Protein AF-A0A949UXJ0-F1 (afdb_monomer_lite)

Sequence (116 aa):
MSQPVFTVADIRKTFLDFFASKGHTIVESSPLVPGNDPTLMFTNSGMVQFKDVFLGTDKRSYSRATSVQACLRAGGKHNDLENVGYTARHHTFFEMLGNWSFGDYFKRESLTWAWE

pLDDT: mean 93.9, std 7.7, range [50.75, 98.88]

Secondary structure (DSSP, 8-state):
-PPP---HHHHHHHHHHHHHHTTPEE-PPPPSS-SS-TT-SS--STTGGGHHHHHTSS--S-SEEEEEEEEE-EETTEE-TTTBTTBSS--SEEEEEEEEESSS--HHHHHHHHH-

Radius of gyration: 15.99 Å; chains: 1; bounding box: 35×53×35 Å

Foldseek 3Di:
DDDPDCDPVNVQVVLQVLVVVVVAAEDEADDQADPPDPLDRGAAAPCPVCVCLLVVNDDDPDQKHWYWYWHAQPDDPRHQPVVPPVDPPTDRIDIDTDIDGRPDDDDPVVVVSVVD

Structure (mmCIF, N/CA/C/O backbone):
data_AF-A0A949UXJ0-F1
#
_entry.id   AF-A0A949UXJ0-F1
#
loop_
_atom_site.group_PDB
_atom_site.id
_atom_site.type_symbol
_atom_site.label_atom_id
_atom_site.label_alt_id
_atom_site.label_comp_id
_atom_site.label_asym_id
_atom_site.label_entity_id
_atom_site.label_seq_id
_atom_site.pdbx_PDB_ins_code
_atom_site.Cartn_x
_atom_site.Cartn_y
_atom_site.Cartn_z
_atom_site.occupancy
_atom_site.B_iso_or_equiv
_atom_site.auth_seq_id
_atom_site.auth_comp_id
_atom_site.auth_asym_id
_atom_site.auth_atom_id
_atom_site.pdbx_PDB_model_num
ATOM 1 N N . MET A 1 1 ? 2.291 -33.766 -12.628 1.00 50.75 1 MET A N 1
ATOM 2 C CA . MET A 1 1 ? 1.272 -32.799 -12.168 1.00 50.75 1 MET A CA 1
ATOM 3 C C . MET A 1 1 ? 1.904 -31.420 -12.233 1.00 50.75 1 MET A C 1
ATOM 5 O O . MET A 1 1 ? 2.937 -31.231 -11.605 1.00 50.75 1 MET A O 1
ATOM 9 N N . SER A 1 2 ? 1.386 -30.509 -13.058 1.00 67.88 2 SER A N 1
ATOM 10 C CA . SER A 1 2 ? 1.845 -29.114 -13.067 1.00 67.88 2 SER A CA 1
ATOM 11 C C . SER A 1 2 ? 1.407 -28.460 -11.761 1.00 67.88 2 SER A C 1
ATOM 13 O O . SER A 1 2 ? 0.229 -28.547 -11.412 1.00 67.88 2 SER A O 1
ATOM 15 N N . GLN A 1 3 ? 2.331 -27.847 -11.023 1.00 67.38 3 GLN A N 1
ATOM 16 C CA . GLN A 1 3 ? 1.942 -27.042 -9.869 1.00 67.38 3 GLN A CA 1
ATOM 17 C C . GLN A 1 3 ? 0.997 -25.922 -10.333 1.00 67.38 3 GLN A C 1
ATOM 19 O O . GLN A 1 3 ? 1.230 -25.352 -11.404 1.00 67.38 3 GLN A O 1
ATOM 24 N N . PRO A 1 4 ? -0.073 -25.619 -9.579 1.00 68.31 4 PRO A N 1
ATOM 25 C CA . PRO A 1 4 ? -0.890 -24.452 -9.869 1.00 68.31 4 PRO A CA 1
ATOM 26 C C . PRO A 1 4 ? 0.004 -23.209 -9.832 1.00 68.31 4 PRO A C 1
ATOM 28 O O . PRO A 1 4 ? 0.786 -23.019 -8.900 1.00 68.31 4 PRO A O 1
ATOM 31 N N . VAL A 1 5 ? -0.073 -22.394 -10.882 1.00 82.12 5 VAL A N 1
ATOM 32 C CA . VAL A 1 5 ? 0.726 -21.172 -10.995 1.00 82.12 5 VAL A CA 1
ATOM 33 C C . VAL A 1 5 ? 0.129 -20.140 -10.047 1.00 82.12 5 VAL A C 1
ATOM 35 O O . VAL A 1 5 ? -0.956 -19.629 -10.302 1.00 82.12 5 VAL A O 1
ATOM 38 N N . PHE A 1 6 ? 0.832 -19.846 -8.957 1.00 91.88 6 PHE A N 1
ATOM 39 C CA . PHE A 1 6 ? 0.501 -18.733 -8.075 1.00 91.88 6 PHE A CA 1
ATOM 40 C C . PHE A 1 6 ? 0.911 -17.427 -8.763 1.00 91.88 6 PHE A C 1
ATOM 42 O O . PHE A 1 6 ? 2.095 -17.198 -9.022 1.00 91.88 6 PHE A O 1
ATOM 49 N N . THR A 1 7 ? -0.066 -16.610 -9.149 1.00 96.25 7 THR A N 1
ATOM 50 C CA . THR A 1 7 ? 0.165 -15.418 -9.970 1.00 96.25 7 THR A CA 1
ATOM 51 C C . THR A 1 7 ? 0.456 -14.180 -9.120 1.00 96.25 7 THR A C 1
ATOM 53 O O . THR A 1 7 ? 0.179 -14.130 -7.924 1.00 96.25 7 THR A O 1
ATOM 56 N N . VAL A 1 8 ? 0.953 -13.113 -9.754 1.00 95.69 8 VAL A N 1
ATOM 57 C CA . VAL A 1 8 ? 1.089 -11.794 -9.103 1.00 95.69 8 VAL A CA 1
ATOM 58 C C . VAL A 1 8 ? -0.266 -11.275 -8.608 1.00 95.69 8 VAL A C 1
ATOM 60 O O . VAL A 1 8 ? -0.340 -10.626 -7.567 1.00 95.69 8 VAL A O 1
ATOM 63 N N . ALA A 1 9 ? -1.352 -11.574 -9.329 1.00 96.94 9 ALA A N 1
ATOM 64 C CA . ALA A 1 9 ? -2.696 -11.217 -8.890 1.00 96.94 9 ALA A CA 1
ATOM 65 C C . ALA A 1 9 ? -3.097 -11.965 -7.612 1.00 96.94 9 ALA A C 1
ATOM 67 O O . ALA A 1 9 ? -3.677 -11.351 -6.716 1.00 96.94 9 ALA A O 1
ATOM 68 N N . ASP A 1 10 ? -2.720 -13.240 -7.499 1.00 97.19 10 ASP A N 1
ATOM 69 C CA . ASP A 1 10 ? -2.970 -14.033 -6.296 1.00 97.19 10 ASP A CA 1
ATOM 70 C C . ASP A 1 10 ? -2.162 -13.503 -5.107 1.00 97.19 10 ASP A C 1
ATOM 72 O O . ASP A 1 10 ? -2.733 -13.313 -4.041 1.00 97.19 10 ASP A O 1
ATOM 76 N N . ILE A 1 11 ? -0.885 -13.137 -5.296 1.00 97.19 11 ILE A N 1
ATOM 77 C CA . ILE A 1 11 ? -0.058 -12.510 -4.244 1.00 97.19 11 ILE A CA 1
ATOM 78 C C . ILE A 1 11 ? -0.725 -11.237 -3.702 1.00 97.19 11 ILE A C 1
ATOM 80 O O . ILE A 1 11 ? -0.858 -11.074 -2.488 1.00 97.19 11 ILE A O 1
ATOM 84 N N . ARG A 1 12 ? -1.174 -10.340 -4.594 1.00 98.38 12 ARG A N 1
ATOM 85 C CA . ARG A 1 12 ? -1.865 -9.098 -4.204 1.00 98.38 12 ARG A CA 1
ATOM 86 C C . ARG A 1 12 ? -3.124 -9.396 -3.401 1.00 98.38 12 ARG A C 1
ATOM 88 O O . ARG A 1 12 ? -3.331 -8.803 -2.344 1.00 98.38 12 ARG A O 1
ATOM 95 N N . LYS A 1 13 ? -3.948 -10.321 -3.898 1.00 98.00 13 LYS A N 1
ATOM 96 C CA . LYS A 1 13 ? -5.201 -10.707 -3.250 1.00 98.00 13 LYS A CA 1
ATOM 97 C C . LYS A 1 13 ? -4.945 -11.331 -1.878 1.00 98.00 13 LYS A C 1
ATOM 99 O O . LYS A 1 13 ? -5.538 -10.889 -0.905 1.00 98.00 13 LYS A O 1
ATOM 104 N N . THR A 1 14 ? -4.028 -12.291 -1.781 1.00 98.12 14 THR A N 1
ATOM 105 C CA . THR A 1 14 ? -3.681 -12.959 -0.522 1.00 98.12 14 THR A CA 1
ATOM 106 C C . THR A 1 14 ? -3.153 -11.975 0.518 1.00 98.12 14 THR A C 1
ATOM 108 O O . THR A 1 14 ? -3.552 -12.065 1.674 1.00 98.12 14 THR A O 1
ATOM 111 N N . PHE A 1 15 ? -2.321 -11.004 0.129 1.00 98.69 15 PHE A N 1
ATOM 112 C CA . PHE A 1 15 ? -1.839 -9.972 1.052 1.00 98.69 15 PHE A CA 1
ATOM 113 C C . PHE A 1 15 ? -2.977 -9.099 1.603 1.00 98.69 15 PHE A C 1
ATOM 115 O O . PHE A 1 15 ? -3.061 -8.878 2.812 1.00 98.69 15 PHE A O 1
ATOM 122 N N . LEU A 1 16 ? -3.861 -8.615 0.723 1.00 98.75 16 LEU A N 1
ATOM 123 C CA . LEU A 1 16 ? -5.006 -7.794 1.122 1.00 98.75 16 LEU A CA 1
ATOM 124 C C . LEU A 1 16 ? -5.980 -8.580 2.005 1.00 98.75 16 LEU A C 1
ATOM 126 O O . LEU A 1 16 ? -6.392 -8.077 3.047 1.00 98.75 16 LEU A O 1
ATOM 130 N N . ASP A 1 17 ? -6.303 -9.815 1.620 1.00 98.75 17 ASP A N 1
ATOM 131 C CA . ASP A 1 17 ? -7.193 -10.702 2.373 1.00 98.75 17 ASP A CA 1
ATOM 132 C C . ASP A 1 17 ? -6.616 -11.033 3.755 1.00 98.75 17 ASP A C 1
ATOM 134 O O . ASP A 1 17 ? -7.344 -11.039 4.750 1.00 98.75 17 ASP A O 1
ATOM 138 N N . PHE A 1 18 ? -5.301 -11.263 3.841 1.00 98.75 18 PHE A N 1
ATOM 139 C CA . PHE A 1 18 ? -4.617 -11.510 5.105 1.00 98.75 18 PHE A CA 1
ATOM 140 C C . PHE A 1 18 ? -4.800 -10.334 6.067 1.00 98.75 18 PHE A C 1
ATOM 142 O O . PHE A 1 18 ? -5.307 -10.531 7.170 1.00 98.75 18 PHE A O 1
ATOM 149 N N . PHE A 1 19 ? -4.484 -9.102 5.661 1.00 98.81 19 PHE A N 1
ATOM 150 C CA . PHE A 1 19 ? -4.650 -7.942 6.543 1.00 98.81 19 PHE A CA 1
ATOM 151 C C . PHE A 1 19 ? -6.119 -7.575 6.779 1.00 98.81 19 PHE A C 1
ATOM 153 O O . PHE A 1 19 ? -6.471 -7.173 7.888 1.00 98.81 19 PHE A O 1
ATOM 160 N N . ALA A 1 20 ? -7.008 -7.803 5.810 1.00 98.75 20 ALA A N 1
ATOM 161 C CA . ALA A 1 20 ? -8.447 -7.685 6.037 1.00 98.75 20 ALA A CA 1
ATOM 162 C C . ALA A 1 20 ? -8.917 -8.625 7.162 1.00 98.75 20 ALA A C 1
ATOM 164 O O . ALA A 1 20 ? -9.665 -8.205 8.045 1.00 98.75 20 ALA A O 1
ATOM 165 N N . SER A 1 21 ? -8.398 -9.860 7.216 1.00 98.62 21 SER A N 1
ATOM 166 C CA . SER A 1 21 ? -8.677 -10.805 8.309 1.00 98.62 21 SER A CA 1
ATOM 167 C C . SER A 1 21 ? -8.134 -10.349 9.675 1.00 98.62 21 SER A C 1
ATOM 169 O O . SER A 1 21 ? -8.673 -10.739 10.710 1.00 98.62 21 SER A O 1
ATOM 171 N N . LYS A 1 22 ? -7.114 -9.475 9.703 1.00 98.44 22 LYS A N 1
ATOM 172 C CA . LYS A 1 22 ? -6.585 -8.828 10.922 1.00 98.44 22 LYS A CA 1
ATOM 173 C C . LYS A 1 22 ? -7.306 -7.508 11.258 1.00 98.44 22 LYS A C 1
ATOM 175 O O . LYS A 1 22 ? -6.892 -6.790 12.174 1.00 98.44 22 LYS A O 1
ATOM 180 N N . GLY A 1 23 ? -8.401 -7.195 10.562 1.00 98.44 23 GLY A N 1
ATOM 181 C CA . GLY A 1 23 ? -9.246 -6.026 10.815 1.00 98.44 23 GLY A CA 1
ATOM 182 C C . GLY A 1 23 ? -8.800 -4.745 10.108 1.00 98.44 23 GLY A C 1
ATOM 183 O O . GLY A 1 23 ? -9.234 -3.659 10.493 1.00 98.44 23 GLY A O 1
ATOM 184 N N . HIS A 1 24 ? -7.931 -4.829 9.099 1.00 98.81 24 HIS A N 1
ATOM 185 C CA . HIS A 1 24 ? -7.572 -3.675 8.276 1.00 98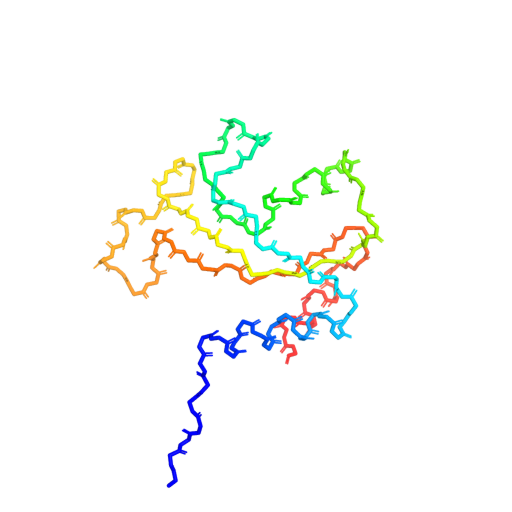.81 24 HIS A CA 1
ATOM 186 C C . HIS A 1 24 ? -8.654 -3.379 7.243 1.00 98.81 24 HIS A C 1
ATOM 188 O O . HIS A 1 24 ? -9.198 -4.279 6.609 1.00 98.81 24 HIS A O 1
ATOM 194 N N . THR A 1 25 ? -8.926 -2.097 7.015 1.00 98.81 25 THR A N 1
ATOM 195 C CA . THR A 1 25 ? -9.757 -1.675 5.883 1.00 98.81 25 THR A CA 1
ATOM 196 C C . THR A 1 25 ? -8.937 -1.764 4.599 1.00 98.81 25 THR A C 1
ATOM 198 O O . THR A 1 25 ? -7.849 -1.190 4.530 1.00 98.81 25 THR A O 1
ATOM 201 N N . ILE A 1 26 ? -9.438 -2.460 3.576 1.00 98.75 26 ILE A N 1
ATOM 202 C CA . ILE A 1 26 ? -8.822 -2.434 2.244 1.00 98.75 26 ILE A CA 1
ATOM 203 C C . ILE A 1 26 ? -9.086 -1.058 1.629 1.00 98.75 26 ILE A C 1
ATOM 205 O O . ILE A 1 26 ? -10.238 -0.656 1.471 1.00 98.75 26 ILE A O 1
ATOM 209 N N . VAL A 1 27 ? -8.019 -0.337 1.295 1.00 98.56 27 VAL A N 1
ATOM 210 C CA . VAL A 1 27 ? -8.074 0.986 0.666 1.00 98.56 27 VAL A CA 1
ATOM 211 C C . VAL A 1 27 ? -7.507 0.888 -0.745 1.00 98.56 27 VAL A C 1
ATOM 213 O O . VAL A 1 27 ? -6.473 0.254 -0.971 1.00 98.56 27 VAL A O 1
ATOM 216 N N . GLU A 1 28 ? -8.187 1.517 -1.700 1.00 97.94 28 GLU A N 1
ATOM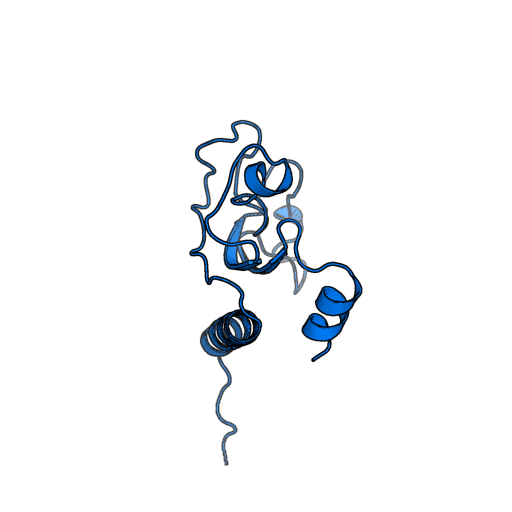 217 C CA . GLU A 1 28 ? -7.753 1.544 -3.094 1.00 97.94 28 GLU A CA 1
ATOM 218 C C . GLU A 1 28 ? -6.416 2.283 -3.270 1.00 97.94 28 GLU A C 1
ATOM 220 O O . GLU A 1 28 ? -6.026 3.154 -2.483 1.00 97.94 28 GLU A O 1
ATOM 225 N N . SER A 1 29 ? -5.693 1.930 -4.333 1.00 97.94 29 SER A N 1
ATOM 226 C CA . SER A 1 29 ? -4.497 2.666 -4.738 1.00 97.94 29 SER A CA 1
ATOM 227 C C . SER A 1 29 ? -4.868 4.112 -5.056 1.00 97.94 29 SER A C 1
ATOM 229 O O . SER A 1 29 ? -5.757 4.365 -5.868 1.00 97.94 29 SER A O 1
ATOM 231 N N . SER A 1 30 ? -4.135 5.070 -4.494 1.00 96.69 30 SER A N 1
ATOM 232 C CA . SER A 1 30 ? -4.268 6.464 -4.905 1.00 96.69 30 SER A CA 1
ATOM 233 C C . SER A 1 30 ? -3.677 6.675 -6.307 1.00 96.69 30 SER A C 1
ATOM 235 O O . SER A 1 30 ? -2.868 5.855 -6.763 1.00 96.69 30 SER A O 1
ATOM 237 N N . PRO A 1 31 ? -4.008 7.788 -6.985 1.00 96.19 31 PRO A N 1
ATOM 238 C CA . PRO A 1 31 ? -3.375 8.157 -8.247 1.00 96.19 31 PRO A CA 1
ATOM 239 C C . PRO A 1 31 ? -1.846 8.290 -8.142 1.00 96.19 31 PRO A C 1
ATOM 241 O O . PRO A 1 31 ? -1.293 8.573 -7.073 1.00 96.19 31 PRO A O 1
ATOM 244 N N . LEU A 1 32 ? -1.158 8.125 -9.279 1.00 94.44 32 LEU A N 1
ATOM 245 C CA . LEU A 1 32 ? 0.296 8.313 -9.372 1.00 94.44 32 LEU A CA 1
ATOM 246 C C . LEU A 1 32 ? 0.719 9.772 -9.188 1.00 94.44 32 LEU A C 1
ATOM 248 O O . LEU A 1 32 ? 1.830 10.014 -8.730 1.00 94.44 32 LEU A O 1
ATOM 252 N N . VAL A 1 33 ? -0.146 10.726 -9.537 1.00 92.12 33 VAL A N 1
ATOM 253 C CA . VAL A 1 33 ? 0.079 12.157 -9.310 1.00 92.12 33 VAL A CA 1
ATOM 254 C C . VAL A 1 33 ? -0.681 12.559 -8.041 1.00 92.12 33 VAL A C 1
ATOM 256 O O . VAL A 1 33 ? -1.912 12.471 -8.034 1.00 92.12 33 VAL A O 1
ATOM 259 N N . PRO A 1 34 ? 0.008 12.963 -6.959 1.00 87.19 34 PRO A N 1
ATOM 260 C CA . PRO A 1 34 ? -0.644 13.391 -5.725 1.00 87.19 34 PRO A CA 1
ATOM 261 C C . PRO A 1 34 ? -1.455 14.673 -5.949 1.00 87.19 34 PRO A C 1
ATOM 263 O O . PRO A 1 34 ? -0.950 15.635 -6.519 1.00 87.19 34 PRO A O 1
ATOM 266 N N . GLY A 1 35 ? -2.700 14.716 -5.468 1.00 80.12 35 GLY A N 1
ATOM 267 C CA . GLY A 1 35 ? -3.552 15.906 -5.616 1.00 80.12 35 GLY A CA 1
ATOM 268 C C . GLY A 1 35 ? -3.198 17.062 -4.671 1.00 80.12 35 GLY A C 1
ATOM 269 O O . GLY A 1 35 ? -3.397 18.220 -5.021 1.00 80.12 35 GLY A O 1
ATOM 270 N N . ASN A 1 36 ? -2.652 16.754 -3.488 1.00 77.44 36 ASN A N 1
ATOM 271 C CA . ASN A 1 36 ? -2.559 17.698 -2.365 1.00 77.44 36 ASN A CA 1
ATOM 272 C C . ASN A 1 36 ? -1.120 17.953 -1.873 1.00 77.44 36 ASN A C 1
ATOM 274 O O . ASN A 1 36 ? -0.937 18.570 -0.827 1.00 77.44 36 ASN A O 1
ATOM 278 N N . ASP A 1 37 ? -0.090 17.478 -2.584 1.00 80.44 37 ASP A N 1
ATOM 279 C CA . ASP A 1 37 ? 1.312 17.681 -2.191 1.00 80.44 37 ASP A CA 1
ATOM 280 C C . ASP A 1 37 ? 2.153 18.180 -3.378 1.00 80.44 37 ASP A C 1
ATOM 282 O O . ASP A 1 37 ? 2.649 17.369 -4.162 1.00 80.44 37 ASP A O 1
ATOM 286 N N . PRO A 1 38 ? 2.355 19.505 -3.521 1.00 82.25 38 PRO A N 1
ATOM 287 C CA . PRO A 1 38 ? 3.119 20.071 -4.633 1.00 82.25 38 PRO A CA 1
ATOM 288 C C . PRO A 1 38 ? 4.623 19.768 -4.548 1.00 82.25 38 PRO A C 1
ATOM 290 O O . PRO A 1 38 ? 5.354 20.026 -5.501 1.00 82.25 38 PRO A O 1
ATOM 293 N N . THR A 1 39 ? 5.109 19.236 -3.420 1.00 85.56 39 TH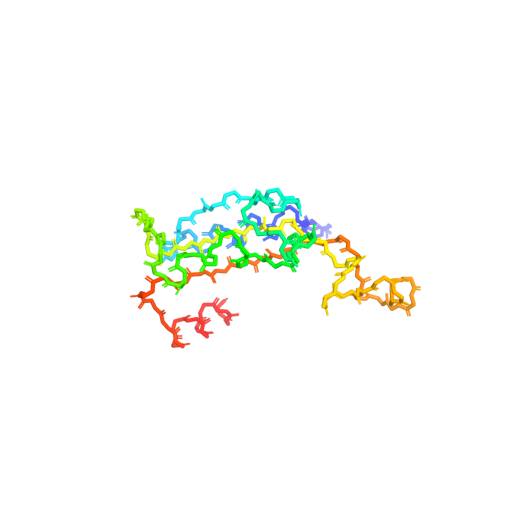R A N 1
ATOM 294 C CA . THR A 1 39 ? 6.521 18.866 -3.248 1.00 85.56 39 THR A CA 1
ATOM 295 C C . THR A 1 39 ? 6.818 17.452 -3.742 1.00 85.56 39 THR A C 1
ATOM 297 O O . THR A 1 39 ? 7.982 17.095 -3.944 1.00 85.56 39 THR A O 1
ATOM 300 N N . LEU A 1 40 ? 5.776 16.643 -3.960 1.00 86.75 40 LEU A N 1
ATOM 301 C CA . LEU A 1 40 ? 5.891 15.263 -4.395 1.00 86.75 40 LEU A CA 1
ATOM 302 C C . LEU A 1 40 ? 5.458 15.127 -5.857 1.00 86.75 40 LEU A C 1
ATOM 304 O O . LEU A 1 40 ? 4.284 15.226 -6.189 1.00 86.75 40 LEU A O 1
ATOM 308 N N . MET A 1 41 ? 6.423 14.842 -6.731 1.00 88.25 41 MET A N 1
ATOM 309 C CA . MET A 1 41 ? 6.163 14.692 -8.166 1.00 88.25 41 MET A CA 1
ATOM 310 C C . MET A 1 41 ? 5.295 13.463 -8.480 1.00 88.25 41 MET A C 1
ATOM 312 O O . MET A 1 41 ? 4.390 13.544 -9.305 1.00 88.25 41 MET A O 1
ATOM 316 N N . PHE A 1 42 ? 5.557 12.337 -7.808 1.00 93.75 42 PHE A N 1
ATOM 317 C CA . PHE A 1 42 ? 4.803 11.096 -7.972 1.00 93.75 42 PHE A CA 1
ATOM 318 C C . PHE A 1 42 ? 4.644 10.348 -6.649 1.00 93.75 42 PHE A C 1
ATOM 320 O O . PHE A 1 42 ? 5.526 10.384 -5.787 1.00 93.75 42 PHE A O 1
ATOM 327 N N . THR A 1 43 ? 3.553 9.596 -6.522 1.00 95.44 43 THR A N 1
ATOM 328 C CA . THR A 1 43 ? 3.348 8.631 -5.442 1.00 95.44 43 THR A CA 1
ATOM 329 C C . THR A 1 43 ? 4.431 7.555 -5.511 1.00 95.44 43 THR A C 1
ATOM 331 O O . THR A 1 43 ? 4.445 6.729 -6.417 1.00 95.44 43 THR A O 1
ATOM 334 N N . ASN A 1 44 ? 5.362 7.567 -4.557 1.00 94.94 44 ASN A N 1
ATOM 335 C CA . ASN A 1 44 ? 6.530 6.672 -4.524 1.00 94.94 44 ASN A CA 1
ATOM 336 C C . ASN A 1 44 ? 6.432 5.562 -3.458 1.00 94.94 44 ASN A C 1
ATOM 338 O O . ASN A 1 44 ? 7.327 4.712 -3.358 1.00 94.94 44 ASN A O 1
ATOM 342 N N . SER A 1 45 ? 5.382 5.614 -2.633 1.00 96.88 45 SER A N 1
ATOM 343 C CA . SER A 1 45 ? 5.131 4.734 -1.497 1.00 96.88 45 SER A CA 1
ATOM 344 C C . SER A 1 45 ? 3.638 4.666 -1.180 1.00 96.88 45 SER A C 1
ATOM 346 O O . SER A 1 45 ? 2.914 5.646 -1.363 1.00 96.88 45 SER A O 1
ATOM 348 N N . GLY A 1 46 ? 3.196 3.535 -0.623 1.00 97.69 46 GLY A N 1
ATOM 349 C CA . GLY A 1 46 ? 1.822 3.332 -0.157 1.00 97.69 46 GLY A CA 1
ATOM 350 C C . GLY A 1 46 ? 1.373 4.280 0.956 1.00 97.69 46 GLY A C 1
ATOM 351 O O . GLY A 1 46 ? 0.180 4.534 1.083 1.00 97.69 46 GLY A O 1
ATOM 352 N N . MET A 1 47 ? 2.305 4.859 1.722 1.00 97.12 47 MET A N 1
ATOM 353 C CA . MET A 1 47 ? 1.960 5.758 2.833 1.00 97.12 47 MET A CA 1
ATOM 354 C C . MET A 1 47 ? 1.535 7.163 2.394 1.00 97.12 47 MET A C 1
ATOM 356 O O . MET A 1 47 ? 0.945 7.886 3.192 1.00 97.12 47 MET A O 1
ATOM 360 N N . VAL A 1 48 ? 1.815 7.561 1.146 1.00 95.88 48 VAL A N 1
ATOM 361 C CA . VAL A 1 48 ? 1.618 8.943 0.668 1.00 95.88 48 VAL A CA 1
ATOM 362 C C . VAL A 1 48 ? 0.169 9.405 0.854 1.00 95.88 48 VAL A C 1
ATOM 364 O O . VAL A 1 48 ? -0.059 10.487 1.387 1.00 95.88 48 VAL A O 1
ATOM 367 N N . GLN A 1 49 ? -0.812 8.565 0.508 1.00 95.62 49 GLN A N 1
ATOM 368 C CA . GLN A 1 49 ? -2.245 8.867 0.670 1.00 95.62 49 GLN A CA 1
ATOM 369 C C . GLN A 1 49 ? -2.732 8.909 2.134 1.00 95.62 49 GLN A C 1
ATOM 371 O O . GLN A 1 49 ? -3.864 9.312 2.411 1.00 95.62 49 GLN A O 1
ATOM 376 N N . PHE A 1 50 ? -1.879 8.495 3.073 1.00 96.56 50 PHE A N 1
ATOM 377 C CA . PHE A 1 50 ? -2.145 8.481 4.511 1.00 96.56 50 PHE A CA 1
ATOM 378 C C . PHE A 1 50 ? -1.276 9.480 5.283 1.00 96.56 50 PHE A C 1
ATOM 380 O O . PHE A 1 50 ? -1.328 9.498 6.510 1.00 96.56 50 PHE A O 1
ATOM 387 N N . LYS A 1 51 ? -0.486 10.319 4.596 1.00 95.25 51 LYS A N 1
ATOM 388 C CA . LYS A 1 51 ? 0.426 11.292 5.217 1.00 95.25 51 LYS A CA 1
ATOM 389 C C . LYS A 1 51 ? -0.281 12.148 6.272 1.00 95.25 51 LYS A C 1
ATOM 391 O O . LYS A 1 51 ? 0.172 12.203 7.410 1.00 95.25 51 LYS A O 1
ATOM 396 N N . ASP A 1 52 ? -1.418 12.740 5.922 1.00 94.50 52 ASP A N 1
ATOM 397 C CA . ASP A 1 52 ? -2.183 13.607 6.828 1.00 94.50 52 ASP A CA 1
ATOM 398 C C . ASP A 1 52 ? -2.864 12.828 7.964 1.00 94.50 52 ASP A C 1
ATOM 400 O O . ASP A 1 52 ? -3.031 13.345 9.067 1.00 94.50 52 ASP A O 1
ATOM 404 N N . VAL A 1 53 ? -3.174 11.546 7.746 1.00 96.69 53 VAL A N 1
ATOM 405 C CA . VAL A 1 53 ? -3.687 10.656 8.800 1.00 96.69 53 VAL A CA 1
ATOM 406 C C . VAL A 1 53 ? -2.592 10.374 9.830 1.00 96.69 53 VAL A C 1
ATOM 408 O O . VAL A 1 53 ? -2.833 10.461 11.032 1.00 96.69 53 VAL A O 1
ATOM 411 N N . PHE A 1 54 ? -1.361 10.111 9.379 1.00 96.38 54 PHE A N 1
ATOM 412 C CA . PHE A 1 54 ? -0.205 9.945 10.267 1.00 96.38 54 PHE A CA 1
ATOM 413 C C . PHE A 1 54 ? 0.161 11.228 11.021 1.00 96.38 54 PHE A C 1
ATOM 415 O O . PHE A 1 54 ? 0.605 11.152 12.165 1.00 96.38 54 PHE A O 1
ATOM 422 N N . LEU A 1 55 ? -0.029 12.398 10.404 1.00 95.56 55 LEU A N 1
ATOM 423 C CA . LEU A 1 55 ? 0.183 13.701 11.043 1.00 95.56 55 LEU A CA 1
ATOM 424 C C . LEU A 1 55 ? -0.977 14.118 11.966 1.00 95.56 55 LEU A C 1
ATOM 426 O O . LEU A 1 55 ? -0.845 15.093 12.704 1.00 95.56 55 LEU A O 1
ATOM 430 N N . GLY A 1 56 ? -2.098 13.389 11.943 1.00 94.56 56 GLY A N 1
ATOM 431 C CA . GLY A 1 56 ? -3.293 13.675 12.740 1.00 94.56 56 GLY A CA 1
ATOM 432 C C . GLY A 1 56 ? -4.145 14.837 12.219 1.00 94.56 56 GLY A C 1
ATOM 433 O O . GLY A 1 56 ? -5.050 15.287 12.923 1.00 94.56 56 GLY A O 1
ATOM 434 N N . THR A 1 57 ? -3.866 15.331 11.010 1.00 95.00 57 THR A N 1
ATOM 435 C CA . THR A 1 57 ? -4.601 16.419 10.347 1.00 95.00 57 THR A CA 1
ATOM 436 C C . THR A 1 57 ? -5.790 15.918 9.525 1.00 95.00 57 THR A C 1
ATOM 438 O O . THR A 1 57 ? -6.705 16.693 9.258 1.00 95.00 57 THR A O 1
ATOM 441 N N . ASP A 1 58 ? -5.822 14.626 9.189 1.00 93.19 58 ASP A N 1
ATOM 442 C CA . ASP A 1 58 ? -6.967 13.919 8.604 1.00 93.19 58 ASP A CA 1
ATOM 443 C C . ASP A 1 58 ? -7.427 12.788 9.544 1.00 93.19 58 ASP A C 1
ATOM 445 O O . ASP A 1 58 ? -6.613 12.113 10.178 1.00 93.19 58 ASP A O 1
ATOM 449 N N . LYS A 1 59 ? -8.742 12.569 9.647 1.00 94.38 59 LYS A N 1
ATOM 450 C CA . LYS A 1 59 ? -9.340 11.504 10.464 1.00 94.38 59 LYS A CA 1
ATOM 451 C C . LYS A 1 59 ? -10.172 10.581 9.590 1.00 94.38 59 LYS A C 1
ATOM 453 O O . LYS A 1 59 ? -11.159 10.990 8.986 1.00 94.38 59 LYS A O 1
ATOM 458 N N . ARG A 1 60 ? -9.811 9.300 9.598 1.00 95.94 60 ARG A N 1
ATOM 459 C CA . ARG A 1 60 ? -10.555 8.233 8.921 1.00 95.94 60 ARG A CA 1
ATOM 460 C C . ARG A 1 60 ? -11.508 7.544 9.894 1.00 95.94 60 ARG A C 1
ATOM 462 O O . ARG A 1 60 ? -11.298 7.562 11.104 1.00 95.94 60 ARG A O 1
ATOM 469 N N . SER A 1 61 ? -12.539 6.897 9.356 1.00 97.19 61 SER A N 1
ATOM 470 C CA . SER A 1 61 ? -13.450 6.035 10.126 1.00 97.19 61 SER A CA 1
ATOM 471 C C . SER A 1 61 ? -12.800 4.722 10.587 1.00 97.19 61 SER A C 1
ATOM 473 O O . SER A 1 61 ? -13.401 3.981 11.360 1.00 97.19 61 SER A O 1
ATOM 475 N N . TYR A 1 62 ? -11.579 4.439 10.126 1.00 98.12 62 TYR A N 1
ATOM 476 C CA . TYR A 1 62 ? -10.785 3.261 10.453 1.00 98.12 62 TYR A CA 1
ATOM 477 C C . TYR A 1 62 ? -9.438 3.654 11.068 1.00 98.12 62 TYR A C 1
ATOM 479 O O . TYR A 1 62 ? -8.824 4.645 10.674 1.00 98.12 62 TYR A O 1
ATOM 487 N N . SER A 1 63 ? -8.947 2.832 11.996 1.00 98.00 63 SER A N 1
ATOM 488 C CA . SER A 1 63 ? -7.610 2.963 12.593 1.00 98.00 63 SER A CA 1
ATOM 489 C C . SER A 1 63 ? -6.561 2.058 11.933 1.00 98.00 63 SER A C 1
ATOM 491 O O . SER A 1 63 ? -5.371 2.180 12.213 1.00 98.00 63 SER A O 1
ATOM 493 N N . ARG A 1 64 ? -6.985 1.158 11.036 1.00 98.56 64 ARG A N 1
ATOM 494 C CA . ARG A 1 64 ? -6.133 0.206 10.313 1.00 98.56 64 ARG A CA 1
ATOM 495 C C . ARG A 1 64 ? -6.469 0.215 8.829 1.00 98.56 64 ARG A C 1
ATOM 497 O O . ARG A 1 64 ? -7.644 0.134 8.472 1.00 98.56 64 ARG A O 1
ATOM 504 N N . ALA A 1 65 ? -5.455 0.238 7.971 1.00 98.75 65 ALA A N 1
ATOM 505 C CA . ALA A 1 65 ? -5.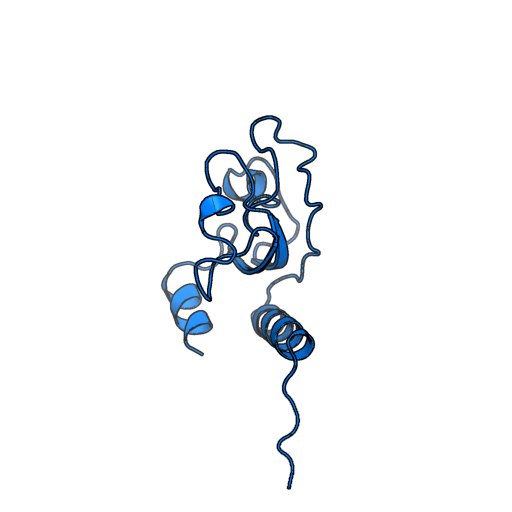642 0.177 6.522 1.00 98.75 65 ALA A CA 1
ATOM 506 C C . ALA A 1 65 ? -4.626 -0.744 5.845 1.00 98.75 65 ALA A C 1
ATOM 508 O O . ALA A 1 65 ? -3.480 -0.837 6.273 1.00 98.75 65 ALA A O 1
ATOM 509 N N . THR A 1 66 ? -5.021 -1.395 4.759 1.00 98.88 66 THR A N 1
ATOM 510 C CA . THR A 1 66 ? -4.115 -2.139 3.882 1.00 98.88 66 THR A CA 1
ATOM 511 C C . THR A 1 66 ? -4.381 -1.772 2.431 1.00 98.88 66 THR A C 1
ATOM 513 O O . THR A 1 66 ? -5.519 -1.490 2.059 1.00 98.88 66 THR A O 1
ATOM 516 N N . SER A 1 67 ? -3.333 -1.716 1.615 1.00 98.75 67 SER A N 1
ATOM 517 C CA . SER A 1 67 ? -3.450 -1.357 0.204 1.00 98.75 67 SER A CA 1
ATOM 518 C C . SER A 1 67 ? -2.337 -1.979 -0.633 1.00 98.75 67 SER A C 1
ATOM 520 O O . SER A 1 67 ? -1.277 -2.361 -0.126 1.00 98.75 67 SER A O 1
ATOM 522 N N . VAL A 1 68 ? -2.591 -2.051 -1.939 1.00 98.69 68 VAL A N 1
ATOM 523 C CA . VAL A 1 68 ? -1.576 -2.278 -2.970 1.00 98.69 68 VAL A CA 1
ATOM 524 C C . VAL A 1 68 ? -1.470 -0.994 -3.777 1.00 98.69 68 VAL A C 1
ATOM 526 O O . VAL A 1 68 ? -2.359 -0.681 -4.563 1.00 98.69 68 VAL A O 1
ATOM 529 N N . GLN A 1 69 ? -0.421 -0.214 -3.532 1.00 98.62 69 GLN A N 1
ATOM 530 C CA . GLN A 1 69 ? -0.253 1.107 -4.128 1.00 98.62 69 GLN A CA 1
ATOM 531 C C . GLN A 1 69 ? 0.602 1.035 -5.392 1.00 98.62 69 GLN A C 1
ATOM 533 O O . GLN A 1 69 ? 1.765 0.633 -5.331 1.00 98.62 69 GLN A O 1
ATOM 538 N N . ALA A 1 70 ? 0.077 1.547 -6.503 1.00 98.12 70 ALA A N 1
ATOM 539 C CA . ALA A 1 70 ? 0.877 1.859 -7.680 1.00 98.12 70 ALA A CA 1
ATOM 540 C C . ALA A 1 70 ? 1.888 2.970 -7.347 1.00 98.12 70 ALA A C 1
ATOM 542 O O . ALA A 1 70 ? 1.505 4.058 -6.909 1.00 98.12 70 ALA A O 1
ATOM 543 N N . CYS A 1 71 ? 3.174 2.687 -7.532 1.00 97.50 71 CYS A N 1
ATOM 544 C CA . CYS A 1 71 ? 4.280 3.556 -7.156 1.00 97.50 71 CYS A CA 1
ATOM 545 C C . CYS A 1 71 ? 5.159 3.882 -8.367 1.00 97.50 71 CYS A C 1
ATOM 547 O O . CYS A 1 71 ? 5.420 3.014 -9.199 1.00 97.50 71 CYS A O 1
ATOM 549 N N . LEU A 1 72 ? 5.660 5.118 -8.431 1.00 96.25 72 LEU A N 1
ATOM 550 C CA . LEU A 1 72 ? 6.624 5.558 -9.435 1.00 96.25 72 LEU A CA 1
ATOM 551 C C . LEU A 1 72 ? 7.849 6.209 -8.772 1.00 96.25 72 LEU A C 1
ATOM 553 O O . LEU A 1 72 ? 7.727 7.168 -8.011 1.00 96.25 72 LEU A O 1
ATOM 557 N N . ARG A 1 73 ? 9.042 5.695 -9.083 1.00 95.38 73 ARG A N 1
ATOM 558 C CA . ARG A 1 73 ? 10.353 6.210 -8.648 1.00 95.38 73 ARG A CA 1
ATOM 559 C C . ARG A 1 73 ? 11.198 6.608 -9.850 1.00 95.38 73 ARG A C 1
ATOM 561 O O . ARG A 1 73 ? 12.164 5.943 -10.213 1.00 95.38 73 ARG A O 1
ATOM 568 N N . ALA A 1 74 ? 10.796 7.705 -10.480 1.00 90.19 74 ALA A N 1
ATOM 569 C CA . ALA A 1 74 ? 11.426 8.240 -11.686 1.00 90.19 74 ALA A CA 1
ATOM 570 C C . ALA A 1 74 ? 11.817 9.724 -11.544 1.00 90.19 74 ALA A C 1
ATOM 572 O O . ALA A 1 74 ? 11.943 10.430 -12.540 1.00 90.19 74 ALA A O 1
ATOM 573 N N . GLY A 1 75 ? 11.958 10.227 -10.311 1.00 81.44 75 GLY A N 1
ATOM 574 C CA . GLY A 1 75 ? 12.289 11.629 -10.065 1.00 81.44 75 GLY A CA 1
ATOM 575 C C . GLY A 1 75 ? 12.202 12.037 -8.595 1.00 81.44 75 GLY A C 1
ATOM 576 O O . GLY A 1 75 ? 11.633 11.336 -7.758 1.00 81.44 75 GLY A O 1
ATOM 577 N N . GLY A 1 76 ? 12.776 13.197 -8.272 1.00 82.12 76 GLY A N 1
ATOM 578 C CA . GLY A 1 76 ? 12.842 13.711 -6.903 1.00 82.12 76 GLY A CA 1
ATOM 579 C C . GLY A 1 76 ? 13.782 12.899 -6.006 1.00 82.12 76 GLY A C 1
ATOM 580 O O . GLY A 1 76 ? 14.783 12.354 -6.461 1.00 82.12 76 GLY A O 1
ATOM 581 N N . LYS A 1 77 ? 13.459 12.824 -4.708 1.00 81.69 77 LYS A N 1
ATOM 582 C CA . LYS A 1 77 ? 14.297 12.157 -3.692 1.00 81.69 77 LYS A CA 1
ATOM 583 C C . LYS A 1 77 ? 14.441 10.643 -3.904 1.00 81.69 77 LYS A C 1
ATOM 585 O O . LYS A 1 77 ? 15.452 10.071 -3.511 1.00 81.69 77 LYS A O 1
ATOM 590 N N . HIS A 1 78 ? 13.430 9.993 -4.477 1.00 82.94 78 HIS A N 1
ATOM 591 C CA . HIS A 1 78 ? 13.428 8.554 -4.739 1.00 82.94 78 HIS A CA 1
ATOM 592 C C . HIS A 1 78 ? 13.405 8.327 -6.248 1.00 82.94 78 HIS A C 1
ATOM 594 O O . HIS A 1 78 ? 12.347 8.385 -6.874 1.00 82.94 78 HIS A O 1
ATOM 600 N N . ASN A 1 79 ? 14.582 8.094 -6.823 1.00 87.69 79 ASN A N 1
ATOM 601 C CA . ASN A 1 79 ? 14.762 7.953 -8.258 1.00 87.69 79 ASN A CA 1
ATOM 602 C C . ASN A 1 79 ? 15.578 6.697 -8.566 1.00 87.69 79 ASN A C 1
ATOM 604 O O . ASN A 1 79 ? 16.757 6.630 -8.231 1.00 87.69 79 ASN A O 1
ATOM 608 N N . ASP A 1 80 ? 14.937 5.725 -9.207 1.00 90.69 80 ASP A N 1
ATOM 609 C CA . ASP A 1 80 ? 15.555 4.460 -9.597 1.00 90.69 80 ASP A CA 1
ATOM 610 C C . ASP A 1 80 ? 15.888 4.413 -11.098 1.00 90.69 80 ASP A C 1
ATOM 612 O O . ASP A 1 80 ? 16.388 3.397 -11.573 1.00 90.69 80 ASP A O 1
ATOM 616 N N . LEU A 1 81 ? 15.647 5.498 -11.848 1.00 89.31 81 LEU A N 1
ATOM 617 C CA . LEU A 1 81 ? 15.734 5.528 -13.312 1.00 89.31 81 LEU A CA 1
ATOM 618 C C . LEU A 1 81 ? 17.085 5.038 -13.856 1.00 89.31 81 LEU A C 1
ATOM 620 O O . LEU A 1 81 ? 17.108 4.262 -14.805 1.00 89.31 81 LEU A O 1
ATOM 624 N N . GLU A 1 82 ? 18.196 5.435 -13.232 1.00 90.00 82 GLU A N 1
ATOM 625 C CA . GLU A 1 82 ? 19.547 5.032 -13.654 1.00 90.00 82 GLU A CA 1
ATOM 626 C C . GLU A 1 82 ? 19.881 3.568 -13.312 1.00 90.00 82 GLU A C 1
ATOM 628 O O . GLU A 1 82 ? 20.802 2.996 -13.886 1.00 90.00 82 GLU A O 1
ATOM 633 N N . ASN A 1 83 ? 19.120 2.933 -12.414 1.00 90.38 83 ASN A N 1
ATOM 634 C CA . ASN A 1 83 ? 19.318 1.538 -12.005 1.00 90.38 83 ASN A CA 1
ATOM 635 C C . ASN A 1 83 ? 18.491 0.543 -12.839 1.00 90.38 83 ASN A C 1
ATOM 637 O O . ASN A 1 83 ? 18.783 -0.663 -12.844 1.00 90.38 83 ASN A O 1
ATOM 641 N N . VAL A 1 84 ? 17.433 1.021 -13.504 1.00 90.94 84 VAL A N 1
ATOM 642 C CA . VAL A 1 84 ? 16.540 0.189 -14.319 1.00 90.94 84 VAL A CA 1
ATOM 643 C C . VAL A 1 84 ? 17.296 -0.353 -15.529 1.00 90.94 84 VAL A C 1
ATOM 645 O O . VAL A 1 84 ? 17.997 0.373 -16.223 1.00 90.94 84 VAL A O 1
ATOM 648 N N . GLY A 1 85 ? 17.158 -1.656 -15.783 1.00 92.38 85 GLY A N 1
ATOM 649 C CA . GLY A 1 85 ? 17.850 -2.347 -16.878 1.00 92.38 85 GLY A CA 1
ATOM 650 C C . GLY A 1 85 ? 19.270 -2.813 -16.537 1.00 92.38 85 GLY A C 1
ATOM 651 O O . GLY A 1 85 ? 19.780 -3.707 -17.204 1.00 92.38 85 GLY A O 1
ATOM 652 N N . TYR A 1 86 ? 19.872 -2.298 -15.461 1.00 95.31 86 TYR A N 1
ATOM 653 C CA . TYR A 1 86 ? 21.197 -2.724 -14.983 1.00 95.31 86 TYR A CA 1
ATOM 654 C C . TYR A 1 86 ? 21.136 -3.727 -13.832 1.00 95.31 86 TYR A C 1
ATOM 656 O O . TYR A 1 86 ? 22.121 -4.387 -13.506 1.00 95.31 86 TYR A O 1
ATOM 664 N N . THR A 1 87 ? 19.978 -3.850 -13.187 1.00 96.00 87 THR A N 1
ATOM 665 C CA . THR A 1 87 ? 19.788 -4.728 -12.032 1.00 96.00 87 THR A CA 1
ATOM 666 C C . THR A 1 87 ? 18.466 -5.482 -12.130 1.00 96.00 87 THR A C 1
ATOM 668 O O . THR A 1 87 ? 17.519 -5.020 -12.759 1.00 96.00 87 THR A O 1
ATOM 671 N N . ALA A 1 88 ? 18.373 -6.617 -11.437 1.00 95.19 88 ALA A N 1
ATOM 672 C CA . ALA A 1 88 ? 17.180 -7.468 -11.438 1.00 95.19 88 ALA A CA 1
ATOM 673 C C . ALA A 1 88 ? 16.044 -6.999 -10.502 1.00 95.19 88 ALA A C 1
ATOM 675 O O . ALA A 1 88 ? 15.058 -7.711 -10.354 1.00 95.19 88 ALA A O 1
ATOM 676 N N . ARG A 1 89 ? 16.198 -5.858 -9.811 1.00 95.25 89 ARG A N 1
ATOM 677 C CA . ARG A 1 89 ? 15.303 -5.457 -8.702 1.00 95.25 89 ARG A CA 1
ATOM 678 C C . ARG A 1 89 ? 14.839 -4.002 -8.717 1.00 95.25 89 ARG A C 1
ATOM 680 O O . ARG A 1 89 ? 14.031 -3.632 -7.873 1.00 95.25 89 ARG A O 1
ATOM 687 N N . HIS A 1 90 ? 15.381 -3.170 -9.603 1.00 96.81 90 HIS A N 1
ATOM 688 C CA . HIS A 1 90 ? 14.984 -1.768 -9.690 1.00 96.81 90 HIS A CA 1
ATOM 689 C C . HIS A 1 90 ? 14.001 -1.581 -10.840 1.00 96.81 90 HIS A C 1
ATOM 691 O O . HIS A 1 90 ? 14.257 -1.990 -11.975 1.00 96.81 90 HIS A O 1
ATOM 697 N N . HIS A 1 91 ? 12.886 -0.931 -10.525 1.00 96.31 91 HIS A N 1
ATOM 698 C CA . HIS A 1 91 ? 11.838 -0.564 -11.463 1.00 96.31 91 HIS A CA 1
ATOM 699 C C . HIS A 1 91 ? 11.503 0.911 -11.268 1.00 96.31 91 HIS A C 1
ATOM 701 O O . HIS A 1 91 ? 11.576 1.424 -10.153 1.00 96.31 91 HIS A O 1
ATOM 707 N N . THR A 1 92 ? 11.082 1.584 -12.336 1.00 96.00 92 THR A N 1
ATOM 708 C CA . THR A 1 92 ? 10.472 2.910 -12.213 1.00 96.00 9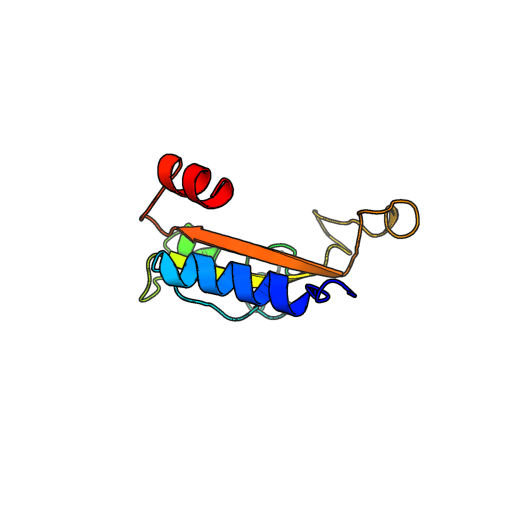2 THR A CA 1
ATOM 709 C C . THR A 1 92 ? 9.061 2.770 -11.663 1.00 96.00 92 THR A C 1
ATOM 711 O O . THR A 1 92 ? 8.758 3.355 -10.629 1.00 96.00 92 THR A O 1
ATOM 714 N N . PHE A 1 93 ? 8.219 1.968 -12.317 1.00 97.19 93 PHE A N 1
ATOM 715 C CA . PHE A 1 93 ? 6.874 1.626 -11.861 1.00 97.19 93 PHE A CA 1
ATOM 716 C C . PHE A 1 93 ? 6.863 0.278 -11.139 1.00 97.19 93 PHE A C 1
ATOM 718 O O . PHE A 1 93 ? 7.403 -0.702 -11.650 1.00 97.19 93 PHE A O 1
ATOM 725 N N . PHE A 1 94 ? 6.220 0.216 -9.976 1.00 98.12 94 PHE A N 1
ATOM 726 C CA . PHE A 1 94 ? 6.028 -1.017 -9.213 1.00 98.12 94 PHE A CA 1
ATOM 727 C C . PHE A 1 94 ? 4.803 -0.907 -8.299 1.00 98.12 94 PHE A C 1
ATOM 729 O O . PHE A 1 94 ? 4.274 0.180 -8.078 1.00 98.12 94 PHE A O 1
ATOM 736 N N . GLU A 1 95 ? 4.365 -2.029 -7.735 1.00 98.56 95 GLU A N 1
ATOM 737 C CA . GLU A 1 95 ? 3.303 -2.065 -6.730 1.00 98.56 95 GLU A CA 1
ATOM 738 C C . GLU A 1 95 ? 3.899 -2.259 -5.331 1.00 98.56 95 GLU A C 1
ATOM 740 O O . GLU A 1 95 ? 4.736 -3.136 -5.113 1.00 98.56 95 GLU A O 1
ATOM 745 N N . MET A 1 96 ? 3.468 -1.440 -4.372 1.00 98.69 96 MET A N 1
ATOM 746 C CA . MET A 1 96 ? 3.860 -1.548 -2.969 1.00 98.69 96 MET A CA 1
ATOM 747 C C . MET A 1 96 ? 2.696 -2.088 -2.142 1.00 98.69 96 MET A C 1
ATOM 749 O O . MET A 1 96 ? 1.673 -1.424 -1.990 1.00 98.69 96 MET A O 1
ATOM 753 N N . LEU A 1 97 ? 2.877 -3.281 -1.588 1.00 98.81 97 LEU A N 1
ATOM 754 C CA . LEU A 1 97 ? 1.952 -3.910 -0.650 1.00 98.81 97 LEU A CA 1
ATOM 755 C C . LEU A 1 97 ? 2.222 -3.339 0.751 1.00 98.81 97 LEU A C 1
ATOM 757 O O . LEU A 1 97 ? 3.366 -3.355 1.206 1.00 98.81 97 LEU A O 1
ATOM 761 N N . GLY A 1 98 ? 1.200 -2.808 1.429 1.00 98.62 98 GLY A N 1
ATOM 762 C CA . GLY A 1 98 ? 1.362 -2.148 2.729 1.00 98.62 98 GLY A CA 1
ATOM 763 C C . GLY A 1 98 ? 0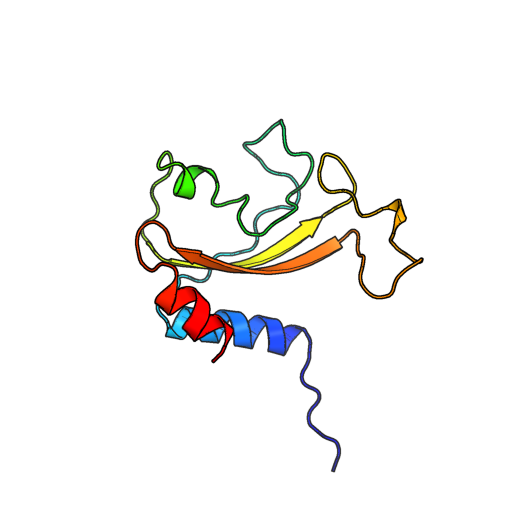.233 -2.415 3.724 1.00 98.62 98 GLY A C 1
ATOM 764 O O . GLY A 1 98 ? -0.930 -2.570 3.349 1.00 98.62 98 GLY A O 1
ATOM 765 N N . ASN A 1 99 ? 0.587 -2.437 5.011 1.00 98.69 99 ASN A N 1
ATOM 766 C CA . ASN A 1 99 ? -0.342 -2.387 6.139 1.00 98.69 99 ASN A CA 1
ATOM 767 C C . ASN A 1 99 ? -0.003 -1.177 7.020 1.00 98.69 99 ASN A C 1
ATOM 769 O O . ASN A 1 99 ? 1.169 -0.874 7.244 1.00 98.69 99 ASN A O 1
ATOM 773 N N . TRP A 1 100 ? -1.030 -0.482 7.495 1.00 98.56 100 TRP A N 1
ATOM 774 C CA . TRP A 1 100 ? -0.921 0.812 8.158 1.00 98.56 100 TRP A CA 1
ATOM 775 C C . TRP A 1 100 ? -1.728 0.813 9.455 1.00 98.56 100 TRP A C 1
ATOM 777 O O . TRP A 1 100 ? -2.873 0.355 9.485 1.00 98.56 100 TRP A O 1
ATOM 787 N N . SER A 1 101 ? -1.123 1.368 10.505 1.00 98.31 101 SER A N 1
ATOM 788 C CA . SER A 1 101 ? -1.726 1.584 11.822 1.00 98.31 101 SER A CA 1
ATOM 789 C C . SER A 1 101 ? -1.771 3.075 12.127 1.00 98.31 101 SER A C 1
ATOM 791 O O . SER A 1 101 ? -0.735 3.741 12.115 1.00 98.31 101 SER A O 1
ATOM 793 N N . PHE A 1 102 ? -2.953 3.591 12.443 1.00 98.06 102 PHE A N 1
ATOM 794 C CA . PHE A 1 102 ? -3.180 4.984 12.813 1.00 98.06 102 PHE A CA 1
ATOM 795 C C . PHE A 1 102 ? -3.521 5.062 14.304 1.00 98.06 102 PHE A C 1
ATOM 797 O O . PHE A 1 102 ? -4.683 5.167 14.690 1.00 98.06 102 PHE A O 1
ATOM 804 N N . GLY A 1 103 ? -2.490 4.959 15.148 1.00 96.06 103 GLY A N 1
ATOM 805 C CA . GLY A 1 103 ? -2.647 4.996 16.607 1.00 96.06 103 GLY A CA 1
ATOM 806 C C . GLY A 1 103 ? -3.280 3.736 17.208 1.00 96.06 103 GLY A C 1
ATOM 807 O O . GLY A 1 103 ? -3.897 3.824 18.264 1.00 96.06 103 GLY A O 1
ATOM 808 N N . ASP A 1 104 ? -3.143 2.587 16.540 1.00 97.75 104 ASP A N 1
ATOM 809 C CA . ASP A 1 104 ? -3.739 1.318 16.960 1.00 97.75 104 ASP A CA 1
ATOM 810 C C . ASP A 1 104 ? -2.669 0.298 17.403 1.00 97.75 104 ASP A C 1
ATOM 812 O O . ASP A 1 104 ? -2.237 0.319 18.554 1.00 97.75 104 ASP A O 1
ATOM 816 N N . TYR A 1 105 ? -2.190 -0.571 16.510 1.00 98.06 105 TYR A N 1
ATOM 817 C CA . TYR A 1 105 ? -1.108 -1.513 16.792 1.00 98.06 105 TYR A CA 1
ATOM 818 C C . TYR A 1 105 ? 0.267 -0.894 16.524 1.00 98.06 105 TYR A C 1
ATOM 820 O O . TYR A 1 105 ? 0.389 0.111 15.816 1.00 98.06 105 TYR A O 1
ATOM 828 N N . PHE A 1 106 ? 1.324 -1.500 17.069 1.00 97.88 106 PHE A N 1
ATOM 829 C CA . PHE A 1 106 ? 2.686 -0.990 16.904 1.00 97.88 106 PHE A CA 1
ATOM 830 C C . PHE A 1 106 ? 3.667 -2.124 16.583 1.00 97.88 106 PHE A C 1
ATOM 832 O O . PHE A 1 106 ? 3.404 -2.959 15.720 1.00 97.88 106 PHE A O 1
ATOM 839 N N . LYS A 1 107 ? 4.832 -2.149 17.240 1.00 97.81 107 LYS A N 1
ATOM 840 C CA . LYS A 1 107 ? 5.945 -3.043 16.889 1.00 97.81 107 LYS A CA 1
ATOM 841 C C . LYS A 1 107 ? 5.593 -4.529 16.964 1.00 97.81 107 LYS A C 1
ATOM 843 O O . LYS A 1 107 ? 5.974 -5.272 16.069 1.00 97.81 107 LYS A O 1
ATOM 848 N N . ARG A 1 108 ? 4.920 -4.974 18.031 1.00 98.12 108 ARG A N 1
ATOM 849 C CA . ARG A 1 108 ? 4.704 -6.408 18.282 1.00 98.12 108 ARG A CA 1
ATOM 850 C C . ARG A 1 108 ? 3.850 -7.031 17.184 1.00 98.12 108 ARG A C 1
ATOM 852 O O . ARG A 1 108 ? 4.259 -8.016 16.580 1.00 98.12 108 ARG A O 1
ATOM 859 N N . GLU A 1 109 ? 2.698 -6.440 16.913 1.00 98.00 109 GLU A N 1
ATOM 860 C CA . GLU A 1 109 ? 1.752 -6.936 15.919 1.00 98.00 109 GLU A CA 1
ATOM 861 C C . GLU A 1 109 ? 2.315 -6.768 14.505 1.00 98.00 109 GLU A C 1
ATOM 863 O O . GLU A 1 109 ? 2.257 -7.708 13.720 1.00 98.00 109 GLU A O 1
ATOM 868 N N . SER A 1 110 ? 2.954 -5.626 14.207 1.00 97.00 110 SER A N 1
ATOM 869 C CA . SER A 1 110 ? 3.583 -5.385 12.901 1.00 97.00 110 SER A CA 1
ATOM 870 C C . SER A 1 110 ? 4.645 -6.434 12.562 1.00 97.00 110 SER A C 1
ATOM 872 O O . SER A 1 110 ? 4.681 -6.907 11.429 1.00 97.00 110 SER A O 1
ATOM 874 N N . LEU A 1 111 ? 5.483 -6.820 13.530 1.00 98.25 111 LEU A N 1
ATOM 875 C CA . LEU A 1 111 ? 6.490 -7.866 13.333 1.00 98.25 111 LEU A CA 1
ATOM 876 C C . LEU A 1 111 ? 5.862 -9.258 13.245 1.00 98.25 111 LEU A C 1
ATOM 878 O O . LEU A 1 111 ? 6.288 -10.062 12.425 1.00 98.25 111 LEU A O 1
ATOM 882 N N . THR A 1 112 ? 4.849 -9.534 14.069 1.00 98.56 112 THR A N 1
ATOM 883 C CA . THR A 1 112 ? 4.174 -10.840 14.090 1.00 98.56 112 THR A CA 1
ATOM 884 C C . THR A 1 112 ? 3.494 -11.118 12.752 1.00 98.56 112 THR A C 1
ATOM 886 O O . THR A 1 112 ? 3.734 -12.157 12.153 1.00 98.56 112 THR A O 1
ATOM 889 N N . TRP A 1 113 ? 2.707 -10.172 12.239 1.00 98.38 113 TRP A N 1
ATOM 890 C CA . TRP A 1 113 ? 1.970 -10.346 10.984 1.00 98.38 113 TRP A CA 1
ATOM 891 C C . TRP A 1 113 ? 2.838 -10.265 9.731 1.00 98.38 113 TRP A C 1
ATOM 893 O O . TRP A 1 113 ? 2.411 -10.715 8.680 1.00 98.38 113 TRP A O 1
ATOM 903 N N . ALA A 1 114 ? 4.026 -9.663 9.810 1.00 97.62 114 ALA A N 1
ATOM 904 C CA . ALA A 1 114 ? 4.982 -9.711 8.706 1.00 97.62 114 ALA A CA 1
ATOM 905 C C . ALA A 1 114 ? 5.712 -11.063 8.618 1.00 97.62 114 ALA A C 1
ATOM 907 O O . ALA A 1 114 ? 6.286 -11.366 7.575 1.00 97.62 114 ALA A O 1
ATOM 908 N N . TRP A 1 115 ? 5.748 -11.822 9.718 1.00 97.88 115 TRP A N 1
ATOM 909 C CA . TRP A 1 115 ? 6.414 -13.121 9.804 1.00 97.88 115 TRP A CA 1
ATOM 910 C C . TRP A 1 115 ? 5.471 -14.312 9.585 1.00 97.88 115 TRP A C 1
ATOM 912 O O . TRP A 1 115 ? 5.920 -15.344 9.091 1.00 97.88 115 TRP A O 1
ATOM 922 N N . GLU A 1 116 ? 4.207 -14.178 9.997 1.00 96.56 116 GLU A N 1
ATOM 923 C CA . GLU A 1 116 ? 3.120 -15.145 9.753 1.00 96.56 116 GLU A CA 1
ATOM 924 C C . GLU A 1 116 ? 2.863 -15.359 8.253 1.00 96.56 116 GLU A C 1
ATOM 926 O O . GLU A 1 116 ? 2.740 -16.542 7.860 1.00 96.56 116 GLU A O 1
#